Protein AF-A0A7S0YGX5-F1 (afdb_monomer_lite)

Radius of gyration: 16.45 Å; chains: 1; bounding box: 37×28×53 Å

Foldseek 3Di:
DVVLLVVLVVVCVVPVQPLVSLVSNLVVCCVPPLPVSLVSLLSRPADLPDGDPSSLVSLVSNLCSLPPPDQCLPPDCPPDPSVVSNLSSLLNNCLHPNNVVCVVVVVRCVVSLVLVSVLVSVCSNVVHDSPPPVSVVVSVVVVSDPDD

Secondary structure (DSSP, 8-state):
-HHHHHHHHHHHHH-TT-HHHHHHHHHHHHTT-HHHHHHHHTTS---SSS--HHHHHHHHHHHHHHTTT---TT--TTT-HHHHHHHHHHHHHHHHH-GGGGHHHHHHHHTTT-HHHHHHHHHHHTT--TT-HHHHHHHHHTTSS---

pLDDT: mean 92.63, std 6.12, range [68.38, 98.44]

Organism: NCBI:txid464990

Sequence (148 aa):
RAALVAAYQAVTEVDPRDVEAYMRVGEILEFSDPALSARLYRKYPLNLSCPTKDDAFIAGEMVRLSMRGRDYQQWRWSDSEEFLAVAQGLVVMASVQSLDVISSYVDKLEAADQTTALCEIYAKVNKREIDNQTMQDFFQRKAWVPPK

Structure (mmCIF, N/CA/C/O backbone):
data_AF-A0A7S0YGX5-F1
#
_entry.id   AF-A0A7S0YGX5-F1
#
loop_
_atom_site.group_PDB
_atom_site.id
_atom_site.type_symbol
_atom_site.label_atom_id
_atom_site.label_alt_id
_atom_site.label_comp_id
_atom_site.label_asym_id
_atom_site.label_entity_id
_atom_site.label_seq_id
_atom_site.pdbx_PDB_ins_code
_atom_site.Cartn_x
_atom_site.Cartn_y
_atom_site.Cartn_z
_atom_site.occupancy
_atom_site.B_iso_or_equiv
_atom_site.auth_seq_id
_atom_site.auth_comp_id
_atom_site.auth_asym_id
_atom_site.auth_atom_id
_atom_site.pdbx_PDB_model_num
ATOM 1 N N . ARG A 1 1 ? 7.982 -5.381 -27.170 1.00 78.69 1 ARG A N 1
ATOM 2 C CA . ARG A 1 1 ? 7.513 -5.495 -25.765 1.00 78.69 1 ARG A CA 1
ATOM 3 C C . ARG A 1 1 ? 8.622 -5.975 -24.833 1.00 78.69 1 ARG A C 1
ATOM 5 O O . ARG A 1 1 ? 9.025 -5.186 -23.998 1.00 78.69 1 ARG A O 1
ATOM 12 N N . ALA A 1 2 ? 9.178 -7.180 -25.012 1.00 86.06 2 ALA A N 1
ATOM 13 C CA . ALA A 1 2 ? 10.255 -7.696 -24.151 1.00 86.06 2 ALA A CA 1
ATOM 14 C C . ALA A 1 2 ? 11.489 -6.770 -24.077 1.00 86.06 2 ALA A C 1
ATOM 16 O O . ALA A 1 2 ? 11.941 -6.452 -22.986 1.00 86.06 2 ALA A O 1
ATOM 17 N N . ALA A 1 3 ? 11.961 -6.252 -25.218 1.00 89.56 3 ALA A N 1
ATOM 18 C CA . ALA A 1 3 ? 13.088 -5.312 -25.250 1.00 89.56 3 ALA A CA 1
ATOM 19 C C . ALA A 1 3 ? 12.812 -3.988 -24.506 1.00 89.56 3 ALA A C 1
ATOM 21 O O . ALA A 1 3 ? 13.711 -3.449 -23.876 1.00 89.56 3 ALA A O 1
ATOM 22 N N . LEU A 1 4 ? 11.569 -3.488 -24.539 1.00 88.25 4 LEU A N 1
ATOM 23 C CA . LEU A 1 4 ? 11.180 -2.270 -23.815 1.00 88.25 4 LEU A CA 1
ATOM 24 C C . LEU A 1 4 ? 11.112 -2.514 -22.305 1.00 88.25 4 LEU A C 1
ATOM 26 O O . LEU A 1 4 ? 11.609 -1.698 -21.540 1.00 88.25 4 LEU A O 1
ATOM 30 N N . VAL A 1 5 ? 10.545 -3.651 -21.884 1.00 89.62 5 VAL A N 1
ATOM 31 C CA . VAL A 1 5 ? 10.534 -4.059 -20.470 1.00 89.62 5 VAL A CA 1
ATOM 32 C C . VAL A 1 5 ? 11.963 -4.154 -19.940 1.00 89.62 5 VAL A C 1
ATOM 34 O O . VAL A 1 5 ? 12.253 -3.560 -18.911 1.00 89.62 5 VAL A O 1
ATOM 37 N N . ALA A 1 6 ? 12.864 -4.817 -20.672 1.00 91.06 6 ALA A N 1
ATOM 38 C CA . ALA A 1 6 ? 14.266 -4.939 -20.277 1.00 91.06 6 ALA A CA 1
ATOM 39 C C . ALA A 1 6 ? 14.979 -3.577 -20.198 1.00 91.06 6 ALA A C 1
ATOM 41 O O . ALA A 1 6 ? 15.705 -3.327 -19.242 1.00 91.06 6 ALA A O 1
ATOM 42 N N . ALA A 1 7 ? 14.747 -2.685 -21.169 1.00 90.38 7 ALA A N 1
ATOM 43 C CA . ALA A 1 7 ? 15.372 -1.364 -21.193 1.00 90.38 7 ALA A CA 1
ATOM 44 C C . ALA A 1 7 ? 14.993 -0.522 -19.967 1.00 90.38 7 ALA A C 1
ATOM 46 O O . ALA A 1 7 ? 15.867 0.001 -19.286 1.00 90.38 7 ALA A O 1
ATOM 47 N N . TYR A 1 8 ? 13.703 -0.425 -19.648 1.00 90.31 8 TYR A N 1
ATOM 48 C CA . TYR A 1 8 ? 13.272 0.340 -18.482 1.00 90.31 8 TYR A CA 1
ATOM 49 C C . TYR A 1 8 ? 13.578 -0.372 -17.154 1.00 90.31 8 TYR A C 1
ATOM 51 O O . TYR A 1 8 ? 13.868 0.300 -16.172 1.00 90.31 8 TYR A O 1
ATOM 59 N N . GLN A 1 9 ? 13.578 -1.710 -17.100 1.00 89.88 9 GLN A N 1
ATOM 60 C CA . GLN A 1 9 ? 14.057 -2.431 -15.912 1.00 89.88 9 GLN A CA 1
ATOM 61 C C . GLN A 1 9 ? 15.525 -2.104 -15.618 1.00 89.88 9 GLN A C 1
ATOM 63 O O . GLN A 1 9 ? 15.856 -1.831 -14.468 1.00 89.88 9 GLN A O 1
ATOM 68 N N . ALA A 1 10 ? 16.376 -2.027 -16.644 1.00 92.19 10 ALA A N 1
ATOM 69 C CA . ALA A 1 10 ? 17.758 -1.584 -16.473 1.00 92.19 10 ALA A CA 1
ATOM 70 C C . ALA A 1 10 ? 17.843 -0.149 -15.917 1.00 92.19 10 ALA A C 1
ATOM 72 O O . ALA A 1 10 ? 18.702 0.131 -15.087 1.00 92.19 10 ALA A O 1
ATOM 73 N N . VAL A 1 11 ? 16.924 0.749 -16.300 1.00 93.62 11 VAL A N 1
ATOM 74 C CA . VAL A 1 11 ? 16.839 2.089 -15.688 1.00 93.62 11 VAL A CA 1
ATOM 75 C C . VAL A 1 11 ? 16.512 1.988 -14.199 1.00 93.62 11 VAL A C 1
ATOM 77 O O . VAL A 1 11 ? 17.211 2.603 -13.404 1.00 93.62 11 VAL A O 1
ATOM 80 N N . THR A 1 12 ? 15.547 1.151 -13.796 1.00 91.50 12 THR A N 1
ATOM 81 C CA . THR A 1 12 ? 15.212 0.961 -12.367 1.00 91.50 12 THR A CA 1
ATOM 82 C C . THR A 1 12 ? 16.341 0.339 -11.537 1.00 91.50 12 THR A C 1
ATOM 84 O O . THR A 1 12 ? 16.335 0.446 -10.314 1.00 91.50 12 THR A O 1
ATOM 87 N N . GLU A 1 13 ? 17.311 -0.321 -12.174 1.00 92.19 13 GLU A N 1
ATOM 88 C CA . GLU A 1 13 ? 18.513 -0.835 -11.504 1.00 92.19 13 GLU A CA 1
ATOM 89 C C . GLU A 1 13 ? 19.576 0.257 -11.310 1.00 92.19 13 GLU A C 1
ATOM 91 O O . GLU A 1 13 ? 20.296 0.238 -10.312 1.00 92.19 13 GLU A O 1
ATOM 96 N N . VAL A 1 14 ? 19.665 1.215 -12.239 1.00 95.4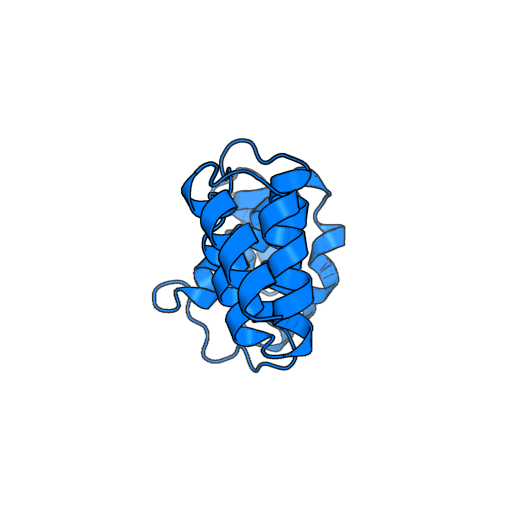4 14 VAL A N 1
ATOM 97 C CA . VAL A 1 14 ? 20.607 2.346 -12.182 1.00 95.44 14 VAL A CA 1
ATOM 98 C C . VAL A 1 14 ? 20.079 3.470 -11.290 1.00 95.44 14 VAL A C 1
ATOM 100 O O . VAL A 1 14 ? 20.818 3.980 -10.449 1.00 95.44 14 VAL A O 1
ATOM 103 N N . ASP A 1 15 ? 18.807 3.832 -11.451 1.00 95.06 15 ASP A N 1
ATOM 104 C CA . ASP A 1 15 ? 18.079 4.768 -10.597 1.00 95.06 15 ASP A CA 1
ATOM 105 C C . ASP A 1 15 ? 16.802 4.099 -10.054 1.00 95.06 15 ASP A C 1
ATOM 107 O O . ASP A 1 15 ? 15.732 4.151 -10.671 1.00 95.06 15 ASP A O 1
ATOM 111 N N . PRO A 1 16 ? 16.881 3.481 -8.862 1.00 94.94 16 PRO A N 1
ATOM 112 C CA . PRO A 1 16 ? 15.733 2.847 -8.223 1.00 94.94 16 PRO A CA 1
ATOM 113 C C . PRO A 1 16 ? 14.590 3.803 -7.875 1.00 94.94 16 PRO A C 1
ATOM 115 O O . PRO A 1 16 ? 13.513 3.327 -7.521 1.00 94.94 16 PRO A O 1
ATOM 118 N N . ARG A 1 17 ? 14.800 5.125 -7.939 1.00 95.69 17 ARG A N 1
ATOM 119 C CA . ARG A 1 17 ? 13.788 6.150 -7.648 1.00 95.69 17 ARG A CA 1
ATOM 120 C C . ARG A 1 17 ? 13.195 6.768 -8.918 1.00 95.69 17 ARG A C 1
ATOM 122 O O . ARG A 1 17 ? 12.331 7.633 -8.779 1.00 95.69 17 ARG A O 1
ATOM 129 N N . ASP A 1 18 ? 13.569 6.304 -10.115 1.00 96.50 18 ASP A N 1
ATOM 130 C CA . ASP A 1 18 ? 13.001 6.774 -11.385 1.00 96.50 18 ASP A CA 1
ATOM 131 C C . ASP A 1 18 ? 11.545 6.310 -11.554 1.00 96.50 18 ASP A C 1
ATOM 133 O O . ASP A 1 18 ? 11.241 5.213 -12.027 1.00 96.50 18 ASP A O 1
ATOM 137 N N . VAL A 1 19 ? 10.622 7.181 -11.161 1.00 95.81 19 VAL A N 1
ATOM 138 C CA . VAL A 1 19 ? 9.173 6.953 -11.207 1.00 95.81 19 VAL A CA 1
ATOM 139 C C . VAL A 1 19 ? 8.695 6.673 -12.627 1.00 95.81 19 VAL A C 1
ATOM 141 O O . VAL A 1 19 ? 7.852 5.796 -12.821 1.00 95.81 19 VAL A O 1
ATOM 144 N N . GLU A 1 20 ? 9.229 7.382 -13.626 1.00 95.62 20 GLU A N 1
ATOM 145 C CA . GLU A 1 20 ? 8.792 7.210 -15.009 1.00 95.62 20 GLU A CA 1
ATOM 146 C C . GLU A 1 20 ? 9.159 5.813 -15.512 1.00 95.62 20 GLU A C 1
ATOM 148 O O . GLU A 1 20 ? 8.317 5.143 -16.112 1.00 95.62 20 GLU A O 1
ATOM 153 N N . ALA A 1 21 ? 10.362 5.320 -15.213 1.00 96.00 21 ALA A N 1
ATOM 154 C CA . ALA A 1 21 ? 10.754 3.962 -15.578 1.00 96.00 21 ALA A CA 1
ATOM 155 C C . ALA A 1 21 ? 9.804 2.910 -14.977 1.00 96.00 21 ALA A C 1
ATOM 157 O O . ALA A 1 21 ? 9.345 2.010 -15.691 1.00 96.00 21 ALA A O 1
ATOM 158 N N . TYR A 1 22 ? 9.440 3.054 -13.697 1.00 97.25 22 TYR A N 1
ATOM 159 C CA . TYR A 1 22 ? 8.457 2.175 -13.057 1.00 97.25 22 TYR A CA 1
ATOM 160 C C . TYR A 1 22 ? 7.079 2.267 -13.716 1.00 97.25 22 TYR A C 1
ATOM 162 O O . TYR A 1 22 ? 6.480 1.227 -13.985 1.00 97.25 22 TYR A O 1
ATOM 170 N N . MET A 1 23 ? 6.596 3.473 -14.030 1.00 95.75 23 MET A N 1
ATOM 171 C CA . MET A 1 23 ? 5.314 3.673 -14.714 1.00 95.75 23 MET A CA 1
ATOM 172 C C . MET A 1 23 ? 5.293 3.000 -16.085 1.00 95.75 23 MET A C 1
ATOM 174 O O . MET A 1 23 ? 4.387 2.224 -16.386 1.00 95.75 23 MET A O 1
ATOM 178 N N . ARG A 1 24 ? 6.318 3.234 -16.911 1.00 95.25 24 ARG A N 1
ATOM 179 C CA . ARG A 1 24 ? 6.378 2.689 -18.274 1.00 95.25 24 ARG A CA 1
ATOM 180 C C . ARG A 1 24 ? 6.417 1.166 -18.278 1.00 95.25 24 ARG A C 1
ATOM 182 O O . ARG A 1 24 ? 5.707 0.538 -19.063 1.00 95.25 24 ARG A O 1
ATOM 189 N N . VAL A 1 25 ? 7.213 0.546 -17.405 1.00 94.44 25 VAL A N 1
ATOM 190 C CA . VAL A 1 25 ? 7.230 -0.924 -17.301 1.00 94.44 25 VAL A CA 1
ATOM 191 C C . VAL A 1 25 ? 5.937 -1.432 -16.690 1.00 9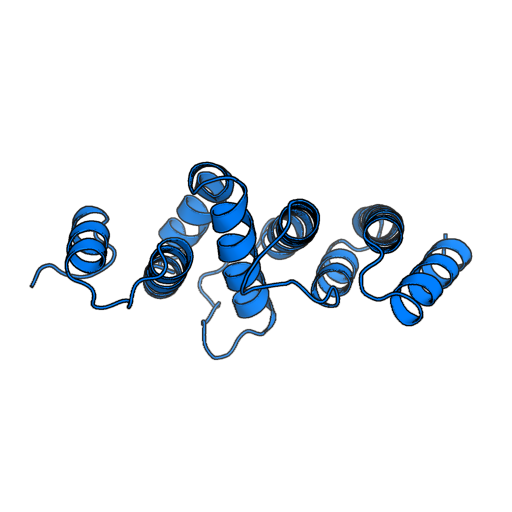4.44 25 VAL A C 1
ATOM 193 O O . VAL A 1 25 ? 5.400 -2.420 -17.183 1.00 94.44 25 VAL A O 1
ATOM 196 N N . GLY A 1 26 ? 5.430 -0.773 -15.649 1.00 95.31 26 GLY A N 1
ATOM 197 C CA . GLY A 1 26 ? 4.208 -1.149 -14.952 1.00 95.31 26 GLY A CA 1
ATOM 198 C C . GLY A 1 26 ? 2.993 -1.172 -15.875 1.00 95.31 26 GLY A C 1
ATOM 199 O O . GLY A 1 26 ? 2.267 -2.165 -15.875 1.00 95.31 26 GLY A O 1
ATOM 200 N N . GLU A 1 27 ? 2.826 -0.160 -16.729 1.00 94.25 27 GLU A N 1
ATOM 201 C CA . GLU A 1 27 ? 1.782 -0.100 -17.763 1.00 94.25 27 GLU A CA 1
ATOM 202 C C . GLU A 1 27 ? 1.918 -1.250 -18.771 1.00 94.25 27 GLU A C 1
ATOM 204 O O . GLU A 1 27 ? 0.953 -1.963 -19.070 1.00 94.25 27 GLU A O 1
ATOM 209 N N . ILE A 1 28 ? 3.139 -1.478 -19.276 1.00 94.00 28 ILE A N 1
ATOM 210 C CA . ILE A 1 28 ? 3.404 -2.575 -20.212 1.00 94.00 28 ILE A CA 1
ATOM 211 C C . ILE A 1 28 ? 3.113 -3.918 -19.547 1.00 94.00 28 ILE A C 1
ATOM 213 O O . ILE A 1 28 ? 2.577 -4.806 -20.209 1.00 94.00 28 ILE A O 1
ATOM 217 N N . LEU A 1 29 ? 3.479 -4.102 -18.281 1.00 94.25 29 LEU A N 1
ATOM 218 C CA . LEU A 1 29 ? 3.274 -5.351 -17.563 1.00 94.25 29 LEU A CA 1
ATOM 219 C C . LEU A 1 29 ? 1.815 -5.554 -17.189 1.00 94.25 29 LEU A C 1
ATOM 221 O O . LEU A 1 29 ? 1.335 -6.660 -17.390 1.00 94.25 29 LEU A O 1
ATOM 225 N N . GLU A 1 30 ? 1.092 -4.531 -16.735 1.00 94.12 30 GLU A N 1
ATOM 226 C CA . GLU A 1 30 ? -0.309 -4.657 -16.320 1.00 94.12 30 GLU A CA 1
ATOM 227 C C . GLU A 1 30 ? -1.170 -5.254 -17.434 1.00 94.12 30 GLU A C 1
ATOM 229 O O . GLU A 1 30 ? -1.983 -6.139 -17.180 1.00 94.12 30 GLU A O 1
ATOM 234 N N . PHE A 1 31 ? -0.948 -4.842 -18.684 1.00 90.00 31 PHE A N 1
ATOM 235 C CA . PHE A 1 31 ? -1.703 -5.385 -19.811 1.00 90.00 31 PHE A CA 1
ATOM 236 C C . PHE A 1 31 ? -1.417 -6.877 -20.091 1.00 90.00 31 PHE A C 1
ATOM 238 O O . PHE A 1 31 ? -2.227 -7.549 -20.719 1.00 90.00 31 PHE A O 1
ATOM 245 N N . SER A 1 32 ? -0.254 -7.416 -19.702 1.00 90.56 32 SER A N 1
ATOM 246 C CA . SER A 1 32 ? 0.105 -8.840 -19.918 1.00 90.56 32 SER A CA 1
ATOM 247 C C . SER A 1 32 ? -0.068 -9.710 -18.686 1.00 90.56 32 SER A C 1
ATOM 249 O O . SER A 1 32 ? -0.493 -10.852 -18.798 1.00 90.56 32 SER A O 1
ATOM 251 N N . ASP A 1 33 ? 0.374 -9.191 -17.551 1.00 91.25 33 ASP A N 1
ATOM 252 C CA . ASP A 1 33 ? 0.565 -9.878 -16.287 1.00 91.25 33 ASP A CA 1
ATOM 253 C C . ASP A 1 33 ? 0.475 -8.834 -15.151 1.00 91.25 33 ASP A C 1
ATOM 255 O O . ASP A 1 33 ? 1.487 -8.270 -14.709 1.00 91.25 33 ASP A O 1
ATOM 259 N N . PRO A 1 34 ? -0.752 -8.540 -14.679 1.00 91.19 34 PRO A N 1
ATOM 260 C CA . PRO A 1 34 ? -0.982 -7.627 -13.562 1.00 91.19 34 PRO A CA 1
ATOM 261 C C . PRO A 1 34 ? -0.237 -8.018 -12.283 1.00 91.19 34 PRO A C 1
ATOM 263 O O . PRO A 1 34 ? 0.168 -7.142 -11.519 1.00 91.19 34 PRO A O 1
ATOM 266 N N . ALA A 1 35 ? -0.024 -9.317 -12.046 1.00 89.25 35 ALA A N 1
ATOM 267 C CA . ALA A 1 35 ? 0.674 -9.792 -10.857 1.00 89.25 35 ALA A CA 1
ATOM 268 C C . ALA A 1 35 ? 2.168 -9.453 -10.927 1.00 89.25 35 ALA A C 1
ATOM 270 O O . ALA A 1 35 ? 2.759 -9.019 -9.935 1.00 89.25 35 ALA A O 1
ATOM 271 N N . LEU A 1 36 ? 2.781 -9.589 -12.105 1.00 92.19 36 LEU A N 1
ATOM 272 C CA . LEU A 1 36 ? 4.159 -9.158 -12.319 1.00 92.19 36 LEU A CA 1
ATOM 273 C C . LEU A 1 36 ? 4.303 -7.632 -12.233 1.00 92.19 36 LEU A C 1
ATOM 275 O O . LEU A 1 36 ? 5.294 -7.160 -11.679 1.00 92.19 36 LEU A O 1
ATOM 279 N N . SER A 1 37 ? 3.308 -6.869 -12.697 1.00 94.69 37 SER A N 1
ATOM 280 C CA . SER A 1 37 ? 3.278 -5.408 -12.522 1.00 94.69 37 SER A CA 1
ATOM 281 C C . SER A 1 37 ? 3.231 -5.003 -11.040 1.00 94.69 37 SER A C 1
ATOM 283 O O . SER A 1 37 ? 4.063 -4.220 -10.584 1.00 94.69 37 SER A O 1
ATOM 285 N N . ALA A 1 38 ? 2.367 -5.631 -10.232 1.00 92.44 38 ALA A N 1
ATOM 286 C CA . ALA A 1 38 ? 2.343 -5.409 -8.781 1.00 92.44 38 ALA A CA 1
ATOM 287 C C . ALA A 1 38 ? 3.696 -5.730 -8.116 1.00 92.44 38 ALA A C 1
ATOM 289 O O . ALA A 1 38 ? 4.187 -4.977 -7.274 1.00 92.44 38 ALA A O 1
ATOM 290 N N . ARG A 1 39 ? 4.334 -6.842 -8.511 1.00 93.12 39 ARG A N 1
ATOM 291 C CA . ARG A 1 39 ? 5.671 -7.225 -8.023 1.00 93.12 39 ARG A CA 1
ATOM 292 C C . ARG A 1 39 ? 6.756 -6.234 -8.419 1.00 93.12 39 ARG A C 1
ATOM 294 O O . ARG A 1 39 ? 7.698 -6.068 -7.651 1.00 93.12 39 ARG A O 1
ATOM 301 N N . LEU A 1 40 ? 6.652 -5.611 -9.593 1.00 95.06 40 LEU A N 1
ATOM 302 C CA . LEU A 1 40 ? 7.567 -4.552 -10.001 1.00 95.06 40 LEU A CA 1
ATOM 303 C C . LEU A 1 40 ? 7.434 -3.360 -9.058 1.00 95.06 40 LEU A C 1
ATOM 305 O O . LEU A 1 40 ? 8.427 -2.984 -8.451 1.00 95.06 40 LEU A O 1
ATOM 309 N N . TYR A 1 41 ? 6.231 -2.801 -8.897 1.00 96.56 41 TYR A N 1
ATOM 310 C CA . TYR A 1 41 ? 6.049 -1.607 -8.068 1.00 96.56 41 TYR A CA 1
ATOM 311 C C . TYR A 1 41 ? 6.461 -1.821 -6.605 1.00 96.56 41 TYR A C 1
ATOM 313 O O . TYR A 1 41 ? 6.965 -0.895 -5.979 1.00 96.56 41 TYR A O 1
ATOM 321 N N . ARG A 1 42 ? 6.356 -3.049 -6.073 1.00 94.56 42 ARG A N 1
ATOM 322 C CA . ARG A 1 42 ? 6.885 -3.393 -4.737 1.00 94.56 42 ARG A CA 1
ATOM 323 C C . ARG A 1 42 ? 8.403 -3.237 -4.590 1.00 94.56 42 ARG A C 1
ATOM 325 O O . ARG A 1 42 ? 8.880 -3.151 -3.465 1.00 94.56 42 ARG A O 1
ATOM 332 N N . LYS A 1 43 ? 9.166 -3.211 -5.687 1.00 94.88 43 LYS A N 1
ATOM 333 C CA . LYS A 1 43 ? 10.616 -2.960 -5.655 1.00 94.88 43 LYS A CA 1
ATOM 334 C C . LYS A 1 43 ? 10.964 -1.481 -5.508 1.00 94.88 43 LYS A C 1
ATOM 336 O O . LYS A 1 43 ? 12.109 -1.178 -5.180 1.00 94.88 43 LYS A O 1
ATOM 341 N N . TYR A 1 44 ? 10.011 -0.579 -5.749 1.00 96.50 44 TYR A N 1
ATOM 342 C CA . TYR A 1 44 ? 10.253 0.847 -5.604 1.00 96.50 44 TYR A CA 1
ATOM 343 C C . TYR A 1 44 ? 10.573 1.169 -4.134 1.00 96.50 44 TYR A C 1
ATOM 345 O O . TYR A 1 44 ? 9.796 0.803 -3.245 1.00 96.50 44 TYR A O 1
ATOM 353 N N . PRO A 1 45 ? 11.692 1.851 -3.843 1.00 95.50 45 PRO A N 1
ATOM 354 C CA . PRO A 1 45 ? 12.089 2.199 -2.486 1.00 95.50 45 PRO A CA 1
ATOM 355 C C . PRO A 1 45 ? 11.238 3.369 -1.975 1.00 95.50 45 PRO A C 1
ATOM 357 O O . PRO A 1 45 ? 11.641 4.536 -2.035 1.00 95.50 45 PRO A O 1
ATOM 360 N N . LEU A 1 46 ? 10.034 3.042 -1.496 1.00 95.31 46 LEU A N 1
ATOM 361 C CA . LEU A 1 46 ? 9.086 3.996 -0.923 1.00 95.31 46 LEU A CA 1
ATOM 362 C C . LEU A 1 46 ? 9.686 4.702 0.298 1.00 95.31 46 LEU A C 1
ATOM 364 O O . LEU A 1 46 ? 10.198 4.063 1.222 1.00 95.31 46 LEU A O 1
ATOM 368 N N . ASN A 1 47 ? 9.555 6.026 0.346 1.00 94.38 47 ASN A N 1
ATOM 369 C CA . ASN A 1 47 ? 9.906 6.795 1.533 1.00 94.38 47 ASN A CA 1
ATOM 370 C C . ASN A 1 47 ? 8.759 6.765 2.555 1.00 94.38 47 ASN A C 1
ATOM 372 O O . ASN A 1 47 ? 7.787 7.505 2.436 1.00 94.38 47 ASN A O 1
ATOM 376 N N . LEU A 1 48 ? 8.883 5.935 3.591 1.00 91.81 48 LEU A N 1
ATOM 377 C CA . LEU A 1 48 ? 7.842 5.796 4.618 1.00 91.81 48 LEU A CA 1
ATOM 378 C C . LEU A 1 48 ? 7.855 6.908 5.682 1.00 91.81 48 LEU A C 1
ATOM 380 O O . LEU A 1 48 ? 6.867 7.077 6.392 1.00 91.81 48 LEU A O 1
ATOM 384 N N . SER A 1 49 ? 8.956 7.649 5.835 1.00 91.31 49 SER A N 1
ATOM 385 C CA . SER A 1 49 ? 9.094 8.664 6.893 1.00 91.31 49 SER A CA 1
ATOM 386 C C . SER A 1 49 ? 8.647 10.053 6.437 1.00 91.31 49 SER A C 1
ATOM 388 O O . SER A 1 49 ? 8.042 10.799 7.210 1.00 91.31 49 SER A O 1
ATOM 390 N N . CYS A 1 50 ? 8.917 10.392 5.177 1.00 92.88 50 CYS A N 1
ATOM 391 C CA . CYS A 1 50 ? 8.516 11.644 4.546 1.00 92.88 50 CYS A CA 1
ATOM 392 C C . CYS A 1 50 ? 8.119 11.378 3.081 1.00 92.88 50 CYS A C 1
ATOM 394 O O . CYS A 1 50 ? 8.887 11.702 2.171 1.00 92.88 50 CYS A O 1
ATOM 396 N N . PRO A 1 51 ? 6.965 10.725 2.848 1.00 96.25 51 PRO A N 1
ATOM 397 C CA . PRO A 1 51 ? 6.544 10.338 1.507 1.00 96.25 51 PRO A CA 1
ATOM 398 C C . PRO A 1 51 ? 6.275 11.556 0.618 1.00 96.25 51 PRO A C 1
ATOM 400 O O . PRO A 1 51 ? 5.723 12.566 1.062 1.00 96.25 51 PRO A O 1
ATOM 403 N N . THR A 1 52 ? 6.647 11.451 -0.655 1.00 97.44 52 THR A N 1
ATOM 404 C CA . THR A 1 52 ? 6.362 12.452 -1.686 1.00 97.44 52 THR A CA 1
ATOM 405 C C . THR A 1 52 ? 5.093 12.099 -2.471 1.00 97.44 52 THR A C 1
ATOM 407 O O . THR A 1 52 ? 4.488 11.040 -2.296 1.00 97.44 52 THR A O 1
ATOM 410 N N . LYS A 1 53 ? 4.684 12.984 -3.390 1.00 97.25 53 LYS A N 1
ATOM 411 C CA . LYS A 1 53 ? 3.598 12.687 -4.341 1.00 97.25 53 LYS A CA 1
ATOM 412 C C . LYS A 1 53 ? 3.914 11.482 -5.228 1.00 97.25 53 LYS A C 1
ATOM 414 O O . LYS A 1 53 ? 3.005 10.720 -5.538 1.00 97.25 53 LYS A O 1
ATOM 419 N N . ASP A 1 54 ? 5.181 11.299 -5.575 1.00 97.44 54 ASP A N 1
ATOM 420 C CA . ASP A 1 54 ? 5.634 10.172 -6.382 1.00 97.44 54 ASP A CA 1
ATOM 421 C C . ASP A 1 54 ? 5.568 8.858 -5.599 1.00 97.44 54 ASP A C 1
ATOM 423 O O . ASP A 1 54 ? 5.078 7.857 -6.118 1.00 97.44 54 ASP A O 1
ATOM 427 N N . ASP A 1 55 ? 5.966 8.879 -4.319 1.00 98.06 55 ASP A N 1
ATOM 428 C CA . ASP A 1 55 ? 5.799 7.733 -3.418 1.00 98.06 55 ASP A CA 1
ATOM 429 C C . ASP A 1 55 ? 4.319 7.326 -3.330 1.00 98.06 55 ASP A C 1
ATOM 431 O O . ASP A 1 55 ? 3.986 6.150 -3.460 1.00 98.06 55 ASP A O 1
ATOM 435 N N . ALA A 1 56 ? 3.417 8.301 -3.163 1.00 97.94 56 ALA A N 1
ATOM 436 C CA . ALA A 1 56 ? 1.974 8.059 -3.119 1.00 97.94 56 ALA A CA 1
ATOM 437 C C . ALA A 1 56 ? 1.414 7.512 -4.433 1.00 97.94 56 ALA A C 1
ATOM 439 O O . ALA A 1 56 ? 0.560 6.626 -4.405 1.00 97.94 56 ALA A O 1
ATOM 440 N N . PHE A 1 57 ? 1.907 7.996 -5.573 1.00 97.25 57 PHE A N 1
ATOM 441 C CA . PHE A 1 57 ? 1.502 7.487 -6.877 1.00 97.25 57 PHE A CA 1
ATOM 442 C C . PHE A 1 57 ? 1.905 6.016 -7.052 1.00 97.25 57 PHE A C 1
ATOM 444 O O . PHE A 1 57 ? 1.054 5.170 -7.329 1.00 97.25 57 PHE A O 1
ATOM 451 N N . ILE A 1 58 ? 3.183 5.693 -6.825 1.00 98.00 58 ILE A N 1
ATOM 452 C CA . ILE A 1 58 ? 3.693 4.322 -6.955 1.00 98.00 58 ILE A CA 1
ATOM 453 C C . ILE A 1 58 ? 3.009 3.380 -5.955 1.00 98.00 58 ILE A C 1
ATOM 455 O O . ILE A 1 58 ? 2.605 2.272 -6.318 1.00 98.00 58 ILE A O 1
ATOM 459 N N . ALA A 1 59 ? 2.822 3.827 -4.709 1.00 97.94 59 ALA A N 1
ATOM 460 C CA . ALA A 1 59 ? 2.068 3.090 -3.702 1.00 97.94 59 ALA A CA 1
ATOM 461 C C . ALA A 1 59 ? 0.629 2.807 -4.160 1.00 97.94 59 ALA A C 1
ATOM 463 O O . ALA A 1 59 ? 0.151 1.685 -3.996 1.00 97.94 59 ALA A O 1
ATOM 464 N N . GLY A 1 60 ? -0.037 3.789 -4.772 1.00 97.50 60 GLY A N 1
ATOM 465 C CA . GLY A 1 60 ? -1.386 3.647 -5.311 1.00 97.50 60 GLY A CA 1
ATOM 466 C C . GLY A 1 60 ? -1.492 2.564 -6.378 1.00 97.50 60 GLY A C 1
ATOM 467 O O . GLY A 1 60 ? -2.375 1.711 -6.289 1.00 97.50 60 GLY A O 1
ATOM 468 N N . GLU A 1 61 ? -0.568 2.541 -7.337 1.00 97.56 61 GLU A N 1
ATOM 469 C CA . GLU A 1 61 ? -0.541 1.516 -8.385 1.00 97.56 61 GLU A CA 1
ATOM 470 C C . GLU A 1 61 ? -0.268 0.120 -7.816 1.00 97.56 61 GLU A C 1
ATOM 472 O O . GLU A 1 61 ? -0.968 -0.844 -8.143 1.00 97.56 61 GLU A O 1
ATOM 477 N N . MET A 1 62 ? 0.685 0.015 -6.889 1.00 96.62 62 MET A N 1
ATOM 478 C CA . MET A 1 62 ? 0.985 -1.232 -6.187 1.00 96.62 62 MET A CA 1
ATOM 479 C C . MET A 1 62 ? -0.230 -1.762 -5.413 1.00 96.62 62 MET A C 1
ATOM 481 O O . MET A 1 62 ? -0.581 -2.936 -5.564 1.00 96.62 62 MET A O 1
ATOM 485 N N . VAL A 1 63 ? -0.904 -0.913 -4.630 1.00 96.44 63 VAL A N 1
ATOM 486 C CA . VAL A 1 63 ? -2.102 -1.278 -3.858 1.00 96.44 63 VAL A CA 1
ATOM 487 C C . VAL A 1 63 ? -3.239 -1.682 -4.794 1.00 96.44 63 VAL A C 1
ATOM 489 O O . VAL A 1 63 ? -3.824 -2.754 -4.619 1.00 96.44 63 VAL A O 1
ATOM 492 N N . ARG A 1 64 ? -3.524 -0.870 -5.821 1.00 95.69 64 ARG A N 1
ATOM 493 C CA . ARG A 1 64 ? -4.596 -1.112 -6.797 1.00 95.69 64 ARG A CA 1
ATOM 494 C C . ARG A 1 64 ? -4.450 -2.475 -7.461 1.00 95.69 64 ARG A C 1
ATOM 496 O O . ARG A 1 64 ? -5.430 -3.214 -7.554 1.00 95.69 64 ARG A O 1
ATOM 503 N N . LEU A 1 65 ? -3.240 -2.806 -7.912 1.00 94.81 65 LEU A N 1
ATOM 504 C CA . LEU A 1 65 ? -2.950 -4.067 -8.590 1.00 94.81 65 LEU A CA 1
ATOM 505 C C . LEU A 1 65 ? -2.960 -5.255 -7.626 1.00 94.81 65 LEU A C 1
ATOM 507 O O . LEU A 1 65 ? -3.588 -6.269 -7.928 1.00 94.81 65 LEU A O 1
ATOM 511 N N . SER A 1 66 ? -2.331 -5.125 -6.454 1.00 92.00 66 SER A N 1
ATOM 512 C CA . SER A 1 66 ? -2.253 -6.209 -5.460 1.00 92.00 66 SER A CA 1
ATOM 513 C C . SER A 1 66 ? -3.631 -6.569 -4.907 1.00 92.00 66 SER A C 1
ATOM 515 O O . SER A 1 66 ? -3.942 -7.743 -4.701 1.00 92.00 66 SER A O 1
ATOM 517 N N . MET A 1 67 ? -4.494 -5.567 -4.719 1.00 91.88 67 MET A N 1
ATOM 518 C CA . MET A 1 67 ? -5.848 -5.772 -4.219 1.00 91.88 67 MET A CA 1
ATOM 519 C C . MET A 1 67 ? -6.865 -6.111 -5.319 1.00 91.88 67 MET A C 1
ATOM 521 O O . MET A 1 67 ? -8.028 -6.359 -5.014 1.00 91.88 67 MET A O 1
ATOM 525 N N . ARG A 1 68 ? -6.509 -6.143 -6.604 1.00 89.19 68 ARG A N 1
ATOM 526 C CA . ARG A 1 68 ? -7.491 -6.362 -7.678 1.00 89.19 68 ARG A CA 1
ATOM 527 C C . ARG A 1 68 ? -8.088 -7.777 -7.635 1.00 89.19 68 ARG A C 1
ATOM 529 O O . ARG A 1 68 ? -7.407 -8.747 -7.945 1.00 89.19 68 ARG A O 1
ATOM 536 N N . GLY A 1 69 ? -9.386 -7.878 -7.326 1.00 77.00 69 GLY A N 1
ATOM 537 C CA . GLY A 1 69 ? -10.171 -9.116 -7.460 1.00 77.00 69 GLY A CA 1
ATOM 538 C C . GLY A 1 69 ? -9.762 -10.256 -6.522 1.00 77.00 69 GLY A C 1
ATOM 539 O O . GLY A 1 69 ? -9.989 -11.415 -6.860 1.00 77.00 69 GLY A O 1
ATOM 540 N N . ARG A 1 70 ? -9.132 -9.946 -5.382 1.00 79.62 70 ARG A N 1
ATOM 541 C CA . ARG A 1 70 ? -8.666 -10.944 -4.411 1.00 79.62 70 ARG A CA 1
ATOM 542 C C . ARG A 1 70 ? -9.581 -11.054 -3.195 1.00 79.62 70 ARG A C 1
ATOM 544 O O . ARG A 1 70 ? -10.254 -10.095 -2.832 1.00 79.62 70 ARG A O 1
ATOM 551 N N . ASP A 1 71 ? -9.525 -12.220 -2.561 1.00 77.75 71 ASP A N 1
ATOM 552 C CA . ASP A 1 71 ? -9.996 -12.447 -1.198 1.00 77.75 71 ASP A CA 1
ATOM 553 C C . ASP A 1 71 ? -8.845 -12.170 -0.219 1.00 77.75 71 ASP A C 1
ATOM 555 O O . ASP A 1 71 ? -7.745 -12.713 -0.364 1.00 77.75 71 ASP A O 1
ATOM 559 N N . TYR A 1 72 ? -9.089 -11.296 0.756 1.00 82.56 72 TYR A N 1
ATOM 560 C CA . TYR A 1 72 ? -8.090 -10.857 1.728 1.00 82.56 72 TYR A CA 1
ATOM 561 C C . TYR A 1 72 ? -8.230 -11.559 3.076 1.00 82.56 72 TYR A C 1
ATOM 563 O O . TYR A 1 72 ? -7.422 -11.299 3.960 1.00 82.56 72 TYR A O 1
ATOM 571 N N . GLN A 1 73 ? -9.202 -12.453 3.276 1.00 77.38 73 GLN A N 1
ATOM 572 C CA . GLN A 1 73 ? -9.426 -13.110 4.572 1.00 77.38 73 GLN A CA 1
ATOM 573 C C . GLN A 1 73 ? -8.207 -13.898 5.065 1.00 77.38 73 GLN A C 1
ATOM 575 O O . GLN A 1 73 ? -8.013 -14.073 6.269 1.00 77.38 73 GLN A O 1
ATOM 580 N N . GLN A 1 74 ? -7.357 -14.363 4.147 1.00 76.94 74 GLN A N 1
ATOM 581 C CA . GLN A 1 74 ? -6.129 -15.099 4.463 1.00 76.94 74 GLN A CA 1
ATOM 582 C C . GLN A 1 74 ? -4.922 -14.189 4.712 1.00 76.94 74 GLN A C 1
ATOM 584 O O . GLN A 1 74 ? -3.876 -14.664 5.149 1.00 76.94 74 GLN A O 1
ATOM 589 N N . TRP A 1 75 ? -5.032 -12.886 4.444 1.00 82.31 75 TRP A N 1
ATOM 590 C CA . TRP A 1 75 ? -3.929 -11.963 4.670 1.00 82.31 75 TRP A CA 1
ATOM 591 C C . TRP A 1 75 ? -3.680 -11.797 6.167 1.00 82.31 75 TRP A C 1
ATOM 593 O O . TRP A 1 75 ? -4.601 -11.688 6.978 1.00 82.31 75 TRP A O 1
ATOM 603 N N . ARG A 1 76 ? -2.407 -11.846 6.548 1.00 72.69 76 ARG A N 1
ATOM 604 C CA . ARG A 1 76 ? -1.945 -11.656 7.921 1.00 72.69 76 ARG A CA 1
ATOM 605 C C . ARG A 1 76 ? -0.816 -10.650 7.889 1.00 72.69 76 ARG A C 1
ATOM 607 O O . ARG A 1 76 ? 0.082 -10.760 7.056 1.00 72.69 76 ARG A O 1
ATOM 614 N N . TRP A 1 77 ? -0.882 -9.671 8.787 1.00 70.12 77 TRP A N 1
ATOM 615 C CA . TRP A 1 77 ? 0.081 -8.572 8.861 1.00 70.12 77 TRP A CA 1
ATOM 616 C C . TRP A 1 77 ? 1.529 -9.057 9.026 1.00 70.12 77 TRP A C 1
ATOM 618 O O . TRP A 1 77 ? 2.439 -8.463 8.458 1.00 70.12 77 TRP A O 1
ATOM 628 N N . SER A 1 78 ? 1.740 -10.141 9.778 1.00 68.38 78 SER A N 1
ATOM 629 C CA . SER A 1 78 ? 3.070 -10.677 10.092 1.00 68.38 78 SER A CA 1
ATOM 630 C C . SER A 1 78 ? 3.663 -11.591 9.017 1.00 68.38 78 SER A C 1
ATOM 632 O O . SER A 1 78 ? 4.883 -11.700 8.942 1.00 68.38 78 SER A O 1
ATOM 634 N N . ASP A 1 79 ? 2.830 -12.225 8.184 1.00 74.44 79 ASP A N 1
ATOM 635 C CA . ASP A 1 79 ? 3.257 -13.403 7.409 1.00 74.44 79 ASP A CA 1
ATOM 636 C C . ASP A 1 79 ? 3.131 -13.214 5.887 1.00 74.44 79 ASP A C 1
ATOM 638 O O . ASP A 1 79 ? 3.629 -14.031 5.115 1.00 74.44 79 ASP A O 1
ATOM 642 N N . SER A 1 80 ? 2.470 -12.144 5.430 1.00 84.00 80 SER A N 1
ATOM 643 C CA . SER A 1 80 ? 2.278 -11.861 4.004 1.00 84.00 80 SER A CA 1
ATOM 644 C C . SER A 1 80 ? 3.061 -10.624 3.575 1.00 84.00 80 SER A C 1
ATOM 646 O O . SER A 1 80 ? 2.671 -9.493 3.858 1.00 84.00 80 SER A O 1
ATOM 648 N N . GLU A 1 81 ? 4.147 -10.841 2.829 1.00 86.94 81 GLU A N 1
ATOM 649 C CA . GLU A 1 81 ? 4.949 -9.768 2.224 1.00 86.94 81 GLU A CA 1
ATOM 650 C C . GLU A 1 81 ? 4.094 -8.862 1.318 1.00 86.94 81 GLU A C 1
ATOM 652 O O . GLU A 1 81 ? 4.241 -7.641 1.333 1.00 86.94 81 GLU A O 1
ATOM 657 N N . GLU A 1 82 ? 3.159 -9.446 0.557 1.00 88.12 82 GLU A N 1
ATOM 658 C CA . GLU A 1 82 ? 2.238 -8.687 -0.297 1.00 88.12 82 GLU A CA 1
ATOM 659 C C . GLU A 1 82 ? 1.306 -7.811 0.546 1.00 88.12 82 GLU A C 1
ATOM 661 O O . GLU A 1 82 ? 1.109 -6.641 0.221 1.00 88.12 82 GLU A O 1
ATOM 666 N N . PHE A 1 83 ? 0.785 -8.332 1.660 1.00 90.38 83 PHE A N 1
ATOM 667 C CA . PHE A 1 83 ? -0.095 -7.548 2.521 1.00 90.38 83 PHE A CA 1
ATOM 668 C C . PHE A 1 83 ? 0.645 -6.443 3.270 1.00 90.38 83 PHE A C 1
ATOM 670 O O . PHE A 1 83 ? 0.133 -5.329 3.363 1.00 90.38 83 PHE A O 1
ATOM 677 N N . LEU A 1 84 ? 1.856 -6.717 3.762 1.00 91.00 84 LEU A N 1
ATOM 678 C CA . LEU A 1 84 ? 2.688 -5.699 4.396 1.00 91.00 84 LEU A CA 1
ATOM 679 C C . LEU A 1 84 ? 2.973 -4.550 3.420 1.00 91.00 84 LEU A C 1
ATOM 681 O O . LEU A 1 84 ? 2.844 -3.386 3.799 1.00 91.00 84 LEU A O 1
ATOM 685 N N . ALA A 1 85 ? 3.294 -4.871 2.163 1.00 92.69 85 ALA A N 1
ATOM 686 C CA . ALA A 1 85 ? 3.475 -3.868 1.121 1.00 92.69 85 ALA A CA 1
ATOM 687 C C . ALA A 1 85 ? 2.188 -3.062 0.896 1.00 92.69 85 ALA A C 1
ATOM 689 O O . ALA A 1 85 ? 2.239 -1.836 0.933 1.00 92.69 85 ALA A O 1
ATOM 690 N N . VAL A 1 86 ? 1.030 -3.722 0.750 1.00 94.50 86 VAL A N 1
ATOM 691 C CA . VAL A 1 86 ? -0.273 -3.045 0.607 1.00 94.50 86 VAL A CA 1
ATOM 692 C C . VAL A 1 86 ? -0.539 -2.102 1.778 1.00 94.50 86 VAL A C 1
ATOM 694 O O . VAL A 1 86 ? -0.870 -0.940 1.563 1.00 94.50 86 VAL A O 1
ATOM 697 N N . ALA A 1 87 ? -0.348 -2.558 3.014 1.00 94.19 87 ALA A N 1
ATOM 698 C CA . ALA A 1 87 ? -0.569 -1.741 4.197 1.00 94.19 87 ALA A CA 1
ATOM 699 C C . ALA A 1 87 ? 0.361 -0.519 4.248 1.00 94.19 87 ALA A C 1
ATOM 701 O O . ALA A 1 87 ? -0.094 0.589 4.527 1.00 94.19 87 ALA A O 1
ATOM 702 N N . GLN A 1 88 ? 1.648 -0.694 3.935 1.00 95.06 88 GLN A N 1
ATOM 703 C CA . GLN A 1 88 ? 2.593 0.420 3.820 1.00 95.06 88 GLN A CA 1
ATOM 704 C C . GLN A 1 88 ? 2.184 1.391 2.708 1.00 95.06 88 GLN A C 1
ATOM 706 O O . GLN A 1 88 ? 2.230 2.603 2.912 1.00 95.06 88 GLN A O 1
ATOM 711 N N . GLY A 1 89 ? 1.725 0.875 1.567 1.00 97.25 89 GLY A N 1
ATOM 712 C CA . GLY A 1 89 ? 1.220 1.689 0.468 1.00 97.25 89 GLY A CA 1
ATOM 713 C C . GLY A 1 89 ? 0.006 2.525 0.869 1.00 97.25 89 GLY A C 1
ATOM 714 O O . GLY A 1 89 ? -0.016 3.724 0.612 1.00 97.25 89 GLY A O 1
ATOM 715 N N . LEU A 1 90 ? -0.959 1.933 1.579 1.00 97.75 90 LEU A N 1
ATOM 716 C CA . LEU A 1 90 ? -2.128 2.649 2.101 1.00 97.75 90 LEU A CA 1
ATOM 717 C C . LEU A 1 90 ? -1.726 3.767 3.075 1.00 97.75 90 LEU A C 1
ATOM 719 O O . LEU A 1 90 ? -2.278 4.865 3.004 1.00 97.75 90 LEU A O 1
ATOM 723 N N . VAL A 1 91 ? -0.734 3.521 3.941 1.00 97.50 91 VAL A N 1
ATOM 724 C CA . VAL A 1 91 ? -0.179 4.560 4.826 1.00 97.50 91 VAL A CA 1
ATOM 725 C C . VAL A 1 91 ? 0.428 5.698 4.005 1.00 97.50 91 VAL A C 1
ATOM 727 O O . VAL A 1 91 ? 0.078 6.853 4.231 1.00 97.50 91 VAL A O 1
ATOM 730 N N . VAL A 1 92 ? 1.285 5.389 3.027 1.00 98.25 92 VAL A N 1
ATOM 731 C CA . VAL A 1 92 ? 1.932 6.385 2.155 1.00 98.25 92 VAL A CA 1
ATOM 732 C C . VAL A 1 92 ? 0.893 7.230 1.413 1.00 98.25 92 VAL A C 1
ATOM 734 O O . VAL A 1 92 ? 0.951 8.459 1.473 1.00 98.25 92 VAL A O 1
ATOM 737 N N . MET A 1 93 ? -0.083 6.590 0.763 1.00 98.44 93 MET A N 1
ATOM 738 C CA . MET A 1 93 ? -1.164 7.273 0.049 1.00 98.44 93 MET A CA 1
ATOM 739 C C . MET A 1 93 ? -1.905 8.252 0.966 1.00 98.44 93 MET A C 1
ATOM 741 O O . MET A 1 93 ? -2.023 9.438 0.652 1.00 98.44 93 MET A O 1
ATOM 745 N N . ALA A 1 94 ? -2.360 7.779 2.129 1.00 98.06 94 ALA A N 1
ATOM 746 C CA . ALA A 1 94 ? -3.150 8.593 3.042 1.00 98.06 94 ALA A CA 1
ATOM 747 C C . ALA A 1 94 ? -2.338 9.705 3.720 1.00 98.06 94 ALA A C 1
ATOM 749 O O . ALA A 1 94 ? -2.862 10.800 3.932 1.00 98.06 94 ALA A O 1
ATOM 750 N N . SER A 1 95 ? -1.059 9.466 4.021 1.00 97.06 95 SER A N 1
ATOM 751 C CA . SER A 1 95 ? -0.163 10.479 4.588 1.00 97.06 95 SER A CA 1
ATOM 752 C C . SER A 1 95 ? 0.129 11.632 3.626 1.00 97.06 95 SER A C 1
ATOM 754 O O . SER A 1 95 ? 0.381 12.744 4.087 1.00 97.06 95 SER A O 1
ATOM 756 N N . VAL A 1 96 ? 0.091 11.393 2.312 1.00 97.69 96 VAL A N 1
ATOM 757 C CA . VAL A 1 96 ? 0.353 12.427 1.295 1.00 97.69 96 VAL A CA 1
ATOM 758 C C . VAL A 1 96 ? -0.929 13.095 0.802 1.00 97.69 96 VAL A C 1
ATOM 760 O O . VAL A 1 96 ? -0.927 14.301 0.556 1.00 97.69 96 VAL A O 1
ATOM 763 N N . GLN A 1 97 ? -2.011 12.332 0.627 1.00 96.69 97 GLN A N 1
ATOM 764 C CA . GLN A 1 97 ? -3.210 12.786 -0.090 1.00 96.69 97 GLN A CA 1
ATOM 765 C C . GLN A 1 97 ? -4.471 12.918 0.774 1.00 96.69 97 GLN A C 1
ATOM 767 O O . GLN A 1 97 ? -5.419 13.537 0.297 1.00 96.69 97 GLN A O 1
ATOM 772 N N . SER A 1 98 ? -4.472 12.414 2.017 1.00 95.75 98 SER A N 1
ATOM 773 C CA . SER A 1 98 ? -5.601 12.247 2.965 1.00 95.75 98 SER A CA 1
ATOM 774 C C . SER A 1 98 ? -6.189 10.833 3.034 1.00 95.75 98 SER A C 1
ATOM 776 O O . SER A 1 98 ? -6.067 10.036 2.108 1.00 95.75 98 SER A O 1
ATOM 778 N N . LEU A 1 99 ? -6.867 10.533 4.148 1.00 94.75 99 LEU A N 1
ATOM 779 C CA . LEU A 1 99 ? -7.533 9.247 4.394 1.00 94.75 99 LEU A CA 1
ATOM 780 C C . LEU A 1 99 ? -8.639 8.926 3.374 1.00 94.75 99 LEU A C 1
ATOM 782 O O . LEU A 1 99 ? -8.901 7.752 3.120 1.00 94.75 99 LEU A O 1
ATOM 786 N N . ASP A 1 100 ? -9.254 9.933 2.753 1.00 96.06 100 ASP A N 1
ATOM 787 C CA . ASP A 1 100 ? -10.358 9.717 1.812 1.00 96.06 100 ASP A CA 1
ATOM 788 C C . ASP A 1 100 ? -9.909 8.932 0.571 1.00 96.06 100 ASP A C 1
ATOM 790 O O . ASP A 1 100 ? -10.676 8.125 0.039 1.00 96.06 100 ASP A O 1
ATOM 794 N N . VAL A 1 101 ? -8.645 9.085 0.151 1.00 97.31 101 VAL A N 1
ATOM 795 C CA . VAL A 1 101 ? -8.095 8.389 -1.026 1.00 97.31 101 VAL A CA 1
ATOM 796 C C . VAL A 1 101 ? -8.025 6.871 -0.836 1.00 97.31 101 VAL A C 1
ATOM 798 O O . VAL A 1 101 ? -8.021 6.126 -1.816 1.00 97.31 101 VAL A O 1
ATOM 801 N N . ILE A 1 102 ? -7.982 6.402 0.417 1.00 97.50 102 ILE A N 1
ATOM 802 C CA . ILE A 1 102 ? -7.917 4.973 0.741 1.00 97.50 102 ILE A CA 1
ATOM 803 C C . ILE A 1 102 ? -9.261 4.379 1.175 1.00 97.50 102 ILE A C 1
ATOM 805 O O . ILE A 1 102 ? -9.326 3.175 1.407 1.00 97.50 102 ILE A O 1
ATOM 809 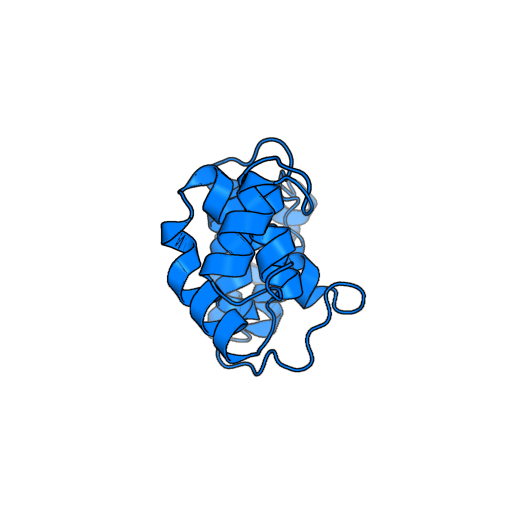N N . SER A 1 103 ? -10.333 5.177 1.240 1.00 96.44 103 SER A N 1
ATOM 810 C CA . SER A 1 103 ? -11.664 4.759 1.720 1.00 96.44 103 SER A CA 1
ATOM 811 C C . SER A 1 103 ? -12.154 3.449 1.092 1.00 96.44 103 SER A C 1
ATOM 813 O O . SER A 1 103 ? -12.431 2.487 1.800 1.00 96.44 103 SER A O 1
ATOM 815 N N . SER A 1 104 ? -12.132 3.345 -0.239 1.00 95.44 104 SER A N 1
ATOM 816 C CA . SER A 1 104 ? -12.585 2.128 -0.933 1.00 95.44 104 SER A CA 1
ATOM 817 C C . SER A 1 104 ? -11.742 0.874 -0.644 1.00 95.44 104 SER A C 1
ATOM 819 O O . SER A 1 104 ? -12.225 -0.247 -0.814 1.00 95.44 104 SER A O 1
ATOM 821 N N . TYR A 1 105 ? -10.476 1.028 -0.241 1.00 95.69 105 TYR A N 1
ATOM 822 C CA . TYR A 1 105 ? -9.632 -0.090 0.192 1.00 95.69 105 TYR A CA 1
ATOM 823 C C . TYR A 1 105 ? -9.899 -0.450 1.650 1.00 95.69 105 TYR A C 1
ATOM 825 O O . TYR A 1 105 ? -9.892 -1.632 1.987 1.00 95.69 105 TYR A O 1
ATOM 833 N N . VAL A 1 106 ? -10.182 0.551 2.488 1.00 95.56 106 VAL A N 1
ATOM 834 C CA . VAL A 1 106 ? -10.629 0.349 3.868 1.00 95.56 106 VAL A CA 1
ATOM 835 C C . VAL A 1 106 ? -11.911 -0.474 3.881 1.00 95.56 106 VAL A C 1
ATOM 837 O O . VAL A 1 106 ? -11.914 -1.520 4.517 1.00 95.56 106 VAL A O 1
ATOM 840 N N . ASP A 1 107 ? -12.923 -0.108 3.091 1.00 94.69 107 ASP A N 1
ATOM 841 C CA . ASP A 1 107 ? -14.196 -0.844 3.018 1.00 94.69 107 ASP A CA 1
ATOM 842 C C . ASP A 1 107 ? -13.993 -2.327 2.650 1.00 94.69 107 ASP A C 1
ATOM 844 O O . ASP A 1 107 ? -14.617 -3.224 3.216 1.00 94.69 107 ASP A O 1
ATOM 848 N N . LYS A 1 108 ? -13.076 -2.610 1.714 1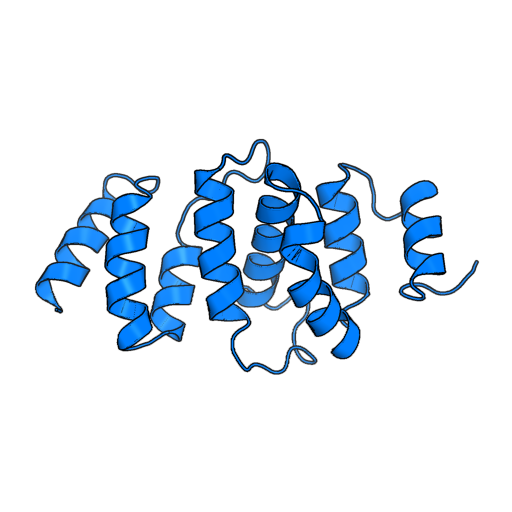.00 93.50 108 LYS A N 1
ATOM 849 C CA . LYS A 1 108 ? -12.734 -3.982 1.302 1.00 93.50 108 LYS A CA 1
ATOM 850 C C . LYS A 1 108 ? -12.059 -4.781 2.413 1.00 93.50 108 LYS A C 1
ATOM 852 O O . LYS A 1 108 ? -12.320 -5.972 2.549 1.00 93.50 108 LYS A O 1
ATOM 857 N N . LEU A 1 109 ? -11.166 -4.144 3.167 1.00 94.06 109 LEU A N 1
ATOM 858 C CA . LEU A 1 109 ? -10.471 -4.771 4.289 1.00 94.06 109 LEU A CA 1
ATOM 859 C C . LEU A 1 109 ? -11.407 -4.952 5.489 1.00 94.06 109 LEU A C 1
ATOM 861 O O . LEU A 1 109 ? -11.339 -5.989 6.142 1.00 94.06 109 LEU A O 1
ATOM 865 N N . GLU A 1 110 ? -12.315 -4.005 5.739 1.00 93.69 110 GLU A N 1
ATOM 866 C CA . GLU A 1 110 ? -13.382 -4.137 6.738 1.00 93.69 110 GLU A CA 1
ATOM 867 C C . GLU A 1 110 ? -14.280 -5.330 6.410 1.00 93.69 110 GLU A C 1
ATOM 869 O O . GLU A 1 110 ? -14.490 -6.186 7.262 1.00 93.69 110 GLU A O 1
ATOM 874 N N . ALA A 1 111 ? -14.742 -5.442 5.161 1.00 92.00 111 ALA A N 1
ATOM 875 C CA . ALA A 1 111 ? -15.564 -6.564 4.707 1.00 92.00 111 ALA A CA 1
ATOM 876 C C . ALA A 1 111 ? -14.845 -7.926 4.775 1.00 92.00 111 ALA A C 1
ATOM 878 O O . ALA A 1 111 ? -15.496 -8.969 4.734 1.00 92.00 111 ALA A O 1
ATOM 879 N N . ALA A 1 112 ? -13.513 -7.921 4.861 1.00 91.19 112 ALA A N 1
ATOM 880 C CA . ALA A 1 112 ? -12.679 -9.108 5.016 1.00 91.19 112 ALA A CA 1
ATOM 881 C C . ALA A 1 112 ? -12.191 -9.323 6.464 1.00 91.19 112 ALA A C 1
ATOM 883 O O . ALA A 1 112 ? -11.260 -10.102 6.669 1.00 91.19 112 ALA A O 1
ATOM 884 N N . ASP A 1 113 ? -12.775 -8.623 7.445 1.00 91.12 113 ASP A N 1
ATOM 885 C CA . ASP A 1 113 ? -12.429 -8.678 8.873 1.00 91.12 113 ASP A CA 1
ATOM 886 C C . ASP A 1 113 ? -10.951 -8.359 9.186 1.00 91.12 113 ASP A C 1
ATOM 888 O O . ASP A 1 113 ? -10.394 -8.773 10.203 1.00 91.12 113 ASP A O 1
ATOM 892 N N . GLN A 1 114 ? -10.290 -7.559 8.343 1.00 92.38 114 GLN A N 1
ATOM 893 C CA . GLN A 1 114 ? -8.895 -7.133 8.525 1.00 92.38 114 GLN A CA 1
ATOM 894 C C . GLN A 1 114 ? -8.767 -5.922 9.469 1.00 92.38 114 GLN A C 1
ATOM 896 O O . GLN A 1 114 ? -7.941 -5.027 9.268 1.00 92.38 114 GLN A O 1
ATOM 901 N N . THR A 1 115 ? -9.584 -5.870 10.523 1.00 93.12 115 THR A N 1
ATOM 902 C CA . THR A 1 115 ? -9.712 -4.705 11.416 1.00 93.12 115 THR A CA 1
ATOM 903 C C . THR A 1 115 ? -8.426 -4.395 12.180 1.00 93.12 115 THR A C 1
ATOM 905 O O . THR A 1 115 ? -8.072 -3.228 12.328 1.00 93.12 115 THR A O 1
ATOM 908 N N . THR A 1 116 ? -7.653 -5.407 12.585 1.00 90.94 116 THR A N 1
ATOM 909 C CA . THR A 1 116 ? -6.343 -5.203 13.231 1.00 90.94 116 THR A CA 1
ATOM 910 C C . THR A 1 116 ? -5.368 -4.451 12.324 1.00 90.94 116 THR A C 1
ATOM 912 O O . THR A 1 116 ? -4.691 -3.525 12.770 1.00 90.94 116 THR A O 1
ATOM 915 N N . ALA A 1 117 ? -5.323 -4.805 11.038 1.00 91.62 117 ALA A N 1
ATOM 916 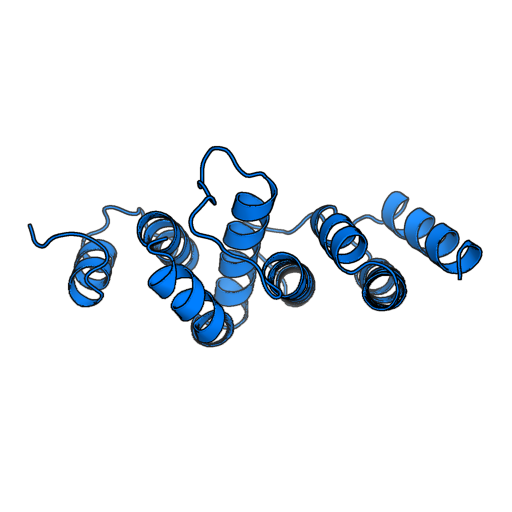C CA . ALA A 1 117 ? -4.475 -4.124 10.066 1.00 91.62 117 ALA A CA 1
ATOM 917 C C . ALA A 1 117 ? -4.944 -2.689 9.807 1.00 91.62 117 ALA A C 1
ATOM 919 O O . ALA A 1 117 ? -4.126 -1.781 9.674 1.00 91.62 117 ALA A O 1
ATOM 920 N N . LEU A 1 118 ? -6.260 -2.468 9.770 1.00 95.25 118 LEU A N 1
ATOM 921 C CA . LEU A 1 118 ? -6.827 -1.129 9.642 1.00 95.25 118 LEU A CA 1
ATOM 922 C C . LEU A 1 118 ? -6.467 -0.241 10.837 1.00 95.25 118 LEU A C 1
ATOM 924 O O . LEU A 1 118 ? -6.082 0.910 10.634 1.00 95.25 118 LEU A O 1
ATOM 928 N N . CYS A 1 119 ? -6.495 -0.774 12.062 1.00 95.50 119 CYS A N 1
ATOM 929 C CA . CYS A 1 119 ? -6.033 -0.051 13.246 1.00 95.50 119 CYS A CA 1
ATOM 930 C C . CYS A 1 119 ? -4.565 0.390 13.111 1.00 95.50 119 CYS A C 1
ATOM 932 O O . CYS A 1 119 ? -4.254 1.563 13.319 1.00 95.50 119 CYS A O 1
ATOM 934 N N . GLU A 1 120 ? -3.675 -0.517 12.697 1.00 93.88 120 GLU A N 1
ATOM 935 C CA . GLU A 1 120 ? -2.258 -0.217 12.441 1.00 93.88 120 GLU A CA 1
ATOM 936 C C . GLU A 1 120 ? -2.073 0.863 11.364 1.00 93.88 120 GLU A C 1
ATOM 938 O O . GLU A 1 120 ? -1.338 1.832 11.567 1.00 93.88 120 GLU A O 1
ATOM 943 N N . ILE A 1 121 ? -2.766 0.740 10.226 1.00 95.31 121 ILE A N 1
ATOM 944 C CA . ILE A 1 121 ? -2.706 1.719 9.130 1.00 95.31 121 ILE A CA 1
ATOM 945 C C . ILE A 1 121 ? -3.125 3.103 9.636 1.00 95.31 121 ILE A C 1
ATOM 947 O O . ILE A 1 121 ? -2.393 4.077 9.456 1.00 95.31 121 ILE A O 1
ATOM 951 N N . TYR A 1 122 ? -4.270 3.201 10.312 1.00 96.81 122 TYR A N 1
ATOM 952 C CA . TYR A 1 122 ? -4.788 4.478 10.801 1.00 96.81 122 TYR A CA 1
ATOM 953 C C . TYR A 1 122 ? -3.901 5.090 11.890 1.00 96.81 122 TYR A C 1
ATOM 955 O O . TYR A 1 122 ? -3.693 6.305 11.881 1.00 96.81 122 TYR A O 1
ATOM 963 N N . ALA A 1 123 ? -3.347 4.284 12.799 1.00 95.94 123 ALA A N 1
ATOM 964 C CA . ALA A 1 123 ? -2.402 4.760 13.808 1.00 95.94 123 ALA A CA 1
ATOM 965 C C . ALA A 1 123 ? -1.151 5.365 13.147 1.00 95.94 123 ALA A C 1
ATOM 967 O O . ALA A 1 123 ? -0.768 6.500 13.454 1.00 95.94 123 ALA A O 1
ATOM 968 N N . LYS A 1 124 ? -0.589 4.671 12.148 1.00 94.94 124 LYS A N 1
ATOM 969 C CA . LYS A 1 124 ? 0.585 5.132 11.392 1.00 94.94 124 LYS A CA 1
ATOM 970 C C . LYS A 1 124 ? 0.323 6.408 10.599 1.00 94.94 124 LYS A C 1
ATOM 972 O O . LYS A 1 124 ? 1.121 7.338 10.694 1.00 94.94 124 LYS A O 1
ATOM 977 N N . VAL A 1 125 ? -0.803 6.504 9.885 1.00 95.62 125 VAL A N 1
ATOM 978 C CA . VAL A 1 125 ? -1.178 7.726 9.143 1.00 95.62 125 VAL A CA 1
ATOM 979 C C . VAL A 1 125 ? -1.282 8.932 10.080 1.00 95.62 125 VAL A C 1
ATOM 981 O O . VAL A 1 125 ? -0.833 10.024 9.736 1.00 95.62 125 VAL A O 1
ATOM 984 N N . ASN A 1 126 ? -1.816 8.728 11.287 1.00 95.31 126 ASN A N 1
ATOM 985 C CA . ASN A 1 126 ? -1.972 9.778 12.294 1.00 95.31 126 ASN A CA 1
ATOM 986 C C . ASN A 1 126 ? -0.718 10.011 13.152 1.00 95.31 126 ASN A C 1
ATOM 988 O O . ASN A 1 126 ? -0.755 10.866 14.039 1.00 95.31 126 ASN A O 1
ATOM 992 N N . LYS A 1 127 ? 0.381 9.283 12.899 1.00 94.62 127 LYS A N 1
ATOM 993 C CA . LYS A 1 127 ? 1.638 9.343 13.667 1.00 94.62 127 LYS A CA 1
ATOM 994 C C . LYS A 1 127 ? 1.414 9.142 15.170 1.00 94.62 127 LYS A C 1
ATOM 996 O O . LYS A 1 127 ? 1.952 9.877 15.997 1.00 94.62 127 LYS A O 1
ATOM 1001 N N . ARG A 1 128 ? 0.575 8.165 15.513 1.00 96.25 128 ARG A N 1
ATOM 1002 C CA . ARG A 1 128 ? 0.209 7.805 16.886 1.00 96.25 128 ARG A CA 1
ATOM 1003 C C . ARG A 1 128 ? 0.469 6.327 17.129 1.00 96.25 128 ARG A C 1
ATOM 1005 O O . ARG A 1 128 ? 0.465 5.527 16.199 1.00 96.25 128 ARG A O 1
ATOM 1012 N N . GLU A 1 129 ? 0.664 5.982 18.392 1.00 95.44 129 GLU A N 1
ATOM 1013 C CA . GLU A 1 129 ? 0.661 4.590 18.836 1.00 95.44 129 GLU A CA 1
ATOM 1014 C C . GLU A 1 129 ? -0.753 4.005 18.720 1.00 95.44 129 GLU A C 1
ATOM 1016 O O . GLU A 1 129 ? -1.752 4.730 18.799 1.00 95.44 129 GLU A O 1
ATOM 1021 N N . ILE A 1 130 ? -0.844 2.692 18.506 1.00 94.00 130 ILE A N 1
ATOM 1022 C CA . ILE A 1 130 ? -2.124 2.005 18.292 1.00 94.00 130 ILE A CA 1
ATOM 1023 C C . ILE A 1 130 ? -3.039 2.076 19.522 1.00 94.00 130 ILE A C 1
ATOM 1025 O O . ILE A 1 130 ? -4.259 2.129 19.387 1.00 94.00 130 ILE A O 1
ATOM 1029 N N . ASP A 1 131 ? -2.465 2.122 20.721 1.00 94.19 131 ASP A N 1
ATOM 1030 C CA . ASP A 1 131 ? -3.151 2.200 22.011 1.00 94.19 131 ASP A CA 1
ATOM 1031 C C . ASP A 1 131 ? -3.459 3.640 22.457 1.00 94.19 131 ASP A C 1
ATOM 1033 O O . ASP A 1 131 ? -4.121 3.839 23.479 1.00 94.19 131 ASP A O 1
ATOM 1037 N N . ASN A 1 132 ? -3.056 4.648 21.673 1.00 96.62 132 ASN A N 1
ATOM 1038 C CA . ASN A 1 132 ? -3.387 6.042 21.934 1.00 96.62 132 ASN A CA 1
ATOM 1039 C C . ASN A 1 132 ? -4.904 6.215 22.109 1.00 96.62 132 ASN A C 1
ATOM 1041 O O . ASN A 1 132 ? -5.680 5.777 21.261 1.00 96.62 132 ASN A O 1
ATOM 1045 N N . GLN A 1 133 ? -5.337 6.916 23.163 1.00 95.62 133 GLN A N 1
ATOM 1046 C CA . GLN A 1 133 ? -6.760 7.008 23.516 1.00 95.62 133 GLN A CA 1
ATOM 1047 C C . GLN A 1 133 ? -7.635 7.523 22.362 1.00 95.62 133 GLN A C 1
ATOM 1049 O O . GLN A 1 133 ? -8.666 6.932 22.070 1.00 95.62 133 GLN A O 1
ATOM 1054 N N . THR A 1 134 ? -7.195 8.559 21.637 1.00 96.06 134 THR A N 1
ATOM 1055 C CA . THR A 1 134 ? -7.940 9.082 20.479 1.00 96.06 134 THR A CA 1
ATOM 1056 C C . THR A 1 134 ? -8.101 8.036 19.372 1.00 96.06 134 THR A C 1
ATOM 1058 O O . THR A 1 134 ? -9.154 7.978 18.733 1.00 96.06 134 THR A O 1
ATOM 1061 N N . MET A 1 135 ? -7.072 7.212 19.147 1.00 97.12 135 MET A N 1
ATOM 1062 C CA . MET A 1 135 ? -7.122 6.122 18.172 1.00 97.12 135 MET A CA 1
ATOM 1063 C C . MET A 1 135 ? -8.059 5.011 18.646 1.00 97.12 135 MET A C 1
ATOM 1065 O O . MET A 1 135 ? -8.936 4.605 17.892 1.00 97.12 135 MET A O 1
ATOM 1069 N N . GLN A 1 136 ? -7.946 4.588 19.907 1.00 97.19 136 GLN A N 1
ATOM 1070 C CA . GLN A 1 136 ? -8.825 3.583 20.512 1.00 97.19 136 GLN A CA 1
ATOM 1071 C C . GLN A 1 136 ? -10.298 4.002 20.461 1.00 97.19 136 GLN A C 1
ATOM 1073 O O . GLN A 1 136 ? -11.137 3.218 20.025 1.00 97.19 136 GLN A O 1
ATOM 1078 N N . ASP A 1 137 ? -10.609 5.256 20.798 1.00 96.69 137 ASP A N 1
ATOM 1079 C CA . ASP A 1 137 ? -11.970 5.790 20.704 1.00 96.69 137 ASP A CA 1
ATOM 1080 C C . ASP A 1 137 ? -12.495 5.738 19.260 1.00 96.69 137 ASP A C 1
ATOM 1082 O O . ASP A 1 137 ? -13.666 5.443 19.019 1.00 96.69 137 ASP A O 1
ATOM 1086 N N . PHE A 1 138 ? -11.641 6.039 18.274 1.00 96.12 138 PHE A N 1
ATOM 1087 C CA . PHE A 1 138 ? -11.999 5.930 16.859 1.00 96.12 138 PHE A CA 1
ATOM 1088 C C . PHE A 1 138 ? -12.245 4.474 16.444 1.00 96.12 138 PHE A C 1
ATOM 1090 O O . PHE A 1 138 ? -13.275 4.191 15.831 1.00 96.12 138 PHE A O 1
ATOM 1097 N N . PHE A 1 139 ? -11.359 3.552 16.821 1.00 97.12 139 PHE A N 1
ATOM 1098 C CA . PHE A 1 139 ? -11.491 2.129 16.506 1.00 97.12 139 PHE A CA 1
ATOM 1099 C C . PHE A 1 139 ? -12.749 1.517 17.132 1.00 97.12 139 PHE A C 1
ATOM 1101 O O . PHE A 1 139 ? -13.437 0.737 16.477 1.00 97.12 139 PHE A O 1
ATOM 1108 N N . GLN A 1 140 ? -13.107 1.920 18.354 1.00 96.81 140 GLN A N 1
ATOM 1109 C CA . GLN A 1 140 ? -14.350 1.504 19.009 1.00 96.81 140 GLN A CA 1
ATOM 1110 C C . GLN A 1 140 ? -15.588 2.047 18.291 1.00 96.81 140 GLN A C 1
ATOM 1112 O O . GLN A 1 140 ? -16.526 1.293 18.045 1.00 96.81 140 GLN A O 1
ATOM 1117 N N . ARG A 1 141 ? -15.593 3.328 17.884 1.00 96.25 141 ARG A N 1
ATOM 1118 C CA . ARG A 1 141 ? -16.699 3.900 17.085 1.00 96.25 141 ARG A CA 1
ATOM 1119 C C . ARG A 1 141 ? -16.896 3.179 15.753 1.00 96.25 141 ARG A C 1
ATOM 1121 O O . ARG A 1 141 ? -18.022 3.078 15.279 1.00 96.25 141 ARG A O 1
ATOM 1128 N N . LYS A 1 142 ? -15.810 2.686 15.157 1.00 95.75 142 LYS A N 1
ATOM 1129 C CA . LYS A 1 142 ? -15.820 1.867 13.938 1.00 95.75 142 LYS A CA 1
ATOM 1130 C C . LYS A 1 142 ? -16.131 0.385 14.194 1.00 95.75 142 LYS A C 1
ATOM 1132 O O . LYS A 1 142 ? -16.217 -0.370 13.235 1.00 95.75 142 LYS A O 1
ATOM 1137 N N . ALA A 1 143 ? -16.310 -0.024 15.454 1.00 95.31 143 ALA A N 1
ATOM 1138 C CA . ALA A 1 143 ? -16.484 -1.413 15.883 1.00 95.31 143 ALA A CA 1
ATOM 1139 C C . ALA A 1 143 ? -15.332 -2.355 15.467 1.00 95.31 143 ALA A C 1
ATOM 1141 O O . ALA A 1 143 ? -15.525 -3.559 15.325 1.00 95.31 143 ALA A O 1
ATOM 1142 N N . TRP A 1 144 ? -14.121 -1.820 15.285 1.00 95.25 144 TRP A N 1
ATOM 1143 C CA . TRP A 1 144 ? -12.923 -2.598 14.933 1.00 95.25 144 TRP A CA 1
ATOM 1144 C C . TRP A 1 144 ? -12.263 -3.265 16.133 1.00 95.25 144 TRP A C 1
ATOM 1146 O O . TRP A 1 144 ? -11.575 -4.274 15.989 1.00 95.25 144 TRP A O 1
ATOM 1156 N N . VAL A 1 145 ? -12.464 -2.690 17.314 1.00 93.94 145 VAL A N 1
ATOM 1157 C CA . VAL A 1 145 ? -12.021 -3.230 18.597 1.00 93.94 145 VAL A CA 1
ATOM 1158 C C . VAL A 1 14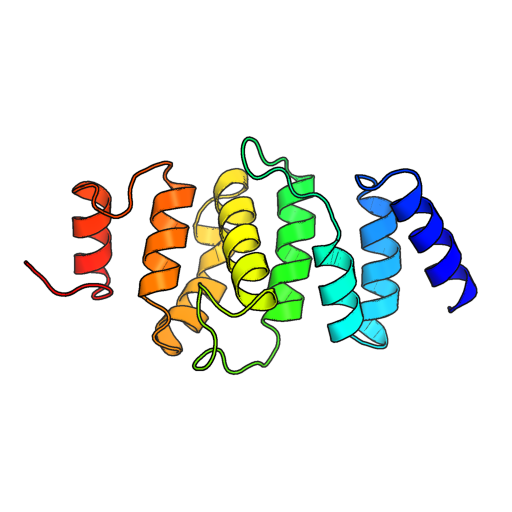5 ? -13.206 -3.202 19.563 1.00 93.94 145 VAL A C 1
ATOM 1160 O O . VAL A 1 145 ? -14.063 -2.319 19.444 1.00 93.94 145 VAL A O 1
ATOM 1163 N N . PRO A 1 146 ? -13.288 -4.146 20.514 1.00 88.25 146 PRO A N 1
ATOM 1164 C CA . PRO A 1 146 ? -14.362 -4.145 21.494 1.00 88.25 146 PRO A CA 1
ATOM 1165 C C . PRO A 1 146 ? -14.324 -2.875 22.365 1.00 88.25 146 PRO A C 1
ATOM 1167 O O . PRO A 1 146 ? -13.244 -2.318 22.610 1.00 88.25 146 PRO A O 1
ATOM 1170 N N . PRO A 1 147 ? -15.489 -2.410 22.855 1.00 79.19 147 PRO A N 1
ATOM 1171 C CA . PRO A 1 147 ? -15.523 -1.396 23.898 1.00 79.19 147 PRO A CA 1
ATOM 1172 C C . PRO A 1 147 ? -14.798 -1.923 25.142 1.00 79.19 147 PRO A C 1
ATOM 1174 O O . PRO A 1 147 ? -14.869 -3.115 25.450 1.00 79.19 147 PRO A O 1
ATOM 1177 N N . LYS A 1 148 ? -14.067 -1.031 25.814 1.00 69.00 148 LYS A N 1
ATOM 1178 C CA . LYS A 1 148 ? -13.453 -1.327 27.113 1.00 69.00 148 LYS A CA 1
ATOM 1179 C C . LYS A 1 148 ? -14.514 -1.428 28.202 1.00 69.00 148 LYS A C 1
ATOM 1181 O O . LYS A 1 148 ? -15.506 -0.669 28.116 1.00 69.00 148 LYS A O 1
#

=== Feature glossary ===
A reading guide for the features in this record.

Start from the sequence.

  · Sequence gives the chain of amino acids in standard one-letter code (A=alanine, C=cysteine, …, Y=tyrosine), read N→C. It is the only feature that is directly encoded by the gene; all structural features are derived from the folded form of this sequence.

Fold it, and you get atomic coordinates and the backbone conformation that goes with them.

  · The mmCIF table is the protein's shape written out atom by atom. For each backbone N, Cα, C, and carbonyl O, it records an (x, y, z) coordinate triple in Å plus the residue type, chain letter, and residue number.

  · Backbone dihedral angles. Every residue except chain termini has a φ (preceding-C → N → Cα → C) and a ψ (N → Cα → C → next-N). They are reported in degrees following the IUPAC sign convention. Secondary structure is essentially a statement about which (φ, ψ) basin each residue occupies.

  · DSSP 8-state secondary structure assigns each residue one of H (α-helix), G (3₁₀-helix), I (π-helix), E (extended β-strand), B (isolated β-bridge), T (hydrogen-bonded turn), S (bend), or '-' (coil). The assignment is computed from backbone hydrogen-bond geometry via the Kabsch–Sander algorithm.

  · P-SEA three-state annotation labels each residue as helix, strand, or coil based purely on the geometry of the Cα trace. It serves as a fallback when the full backbone (and thus DSSP) is unavailable.

Summarize the fold with a handful of shape descriptors and a per-residue structural alphabet.

  · Radius of gyration (Rg) is the root-mean-square distance of Cα atoms from their centroid — a single number for overall size and compactness. A globular domain of N residues has Rg ≈ 2.2·N^0.38 Å; an extended or disordered chain has a much larger Rg. The Cα contact count is the number of residue pairs whose Cα atoms are within 8 Å and are more than four positions apart in sequence — a standard proxy for tertiary packing density. The bounding box is the smallest axis-aligned box enclosing all Cα atoms.

  · Foldseek's 3Di representation compresses backbone geometry into a per-residue letter drawn from a learned twenty-state alphabet. It captures the tertiary interaction pattern around each residue — which residues are packed against it in space, regardless of where they are in sequence.

  · Accessible surface area quantifies burial. A residue with SASA near zero is packed into the hydrophobic core; one with SASA >100 Å² sits on the surface. Computed here via the Shrake–Rupley numerical algorithm with a 1.4 Å probe.

Ask how reliable the model is.

  · For AlphaFold models, the B-factor field carries pLDDT — the model's own estimate of local accuracy on a 0–100 scale. Regions with pLDDT<50 should be treated as essentially unmodeled; they often correspond to intrinsically disordered segments.

  · For experimental (PDB) structures, the B-factor (temperature factor) quantifies the positional spread of each atom in the crystal — a combination of thermal vibration and static disorder — in units of Å². High B-factors mark flexible loops or poorly resolved regions; low B-factors mark the rigid, well-ordered core.

  · PAE(i, j) answers: if I align the predicted and true structures on residue i, how far off (in Å) do I expect residue j to be? A block-diagonal PAE matrix with low values on the blocks and high values off-diagonal is the signature of a multi-domain protein with confidently predicted domains but uncertain inter-domain orientation.

Place it in context: what it resembles, what it is annotated as, and how it looks.

  · Structural nearest neighbors (via Foldseek easy-search vs the PDB). Reported per hit: target PDB id, E-value, and alignment TM-score. A TM-score above ~0.5 is the conventional threshold for 'same fold'.

  · Functional annotations link the protein to curated databases. InterPro entries identify conserved domains and families by matching the sequence against member-database signatures (Pfam, PROSITE, CDD, …). Gene Ontology (GO) terms describe molecular function, biological process, and cellular component in a controlled vocabulary. CATH places the structure in a hierarchical fold classification (Class/Architecture/Topology/Homologous-superfamily). The organism is the source species.

  · Plot images: a contact map (which residues are close in 3D, as an N×N binary image), a Ramachandran scatter (backbone torsion angles, revealing secondary-structure composition at a glance), and — for AlphaFold structures — a PAE heatmap (pairwise prediction confidence).

  · Structure images are PyMOL renders from six orthogonal camera directions. Cartoon representation draws helices as coils and strands as arrows; sticks shows the backbone as bonds; surface shows the solvent-excluded envelope. Rainbow coloring maps sequence position to hue (blue→red, N→C); chain coloring assigns a distinct color per polypeptide.